Protein AF-A0A0F9EQC6-F1 (afdb_monomer_lite)

Organism: NCBI:txid412755

Secondary structure (DSSP, 8-state):
-PPPHHHHHHHHHHHHHHHHS--TTT--S--HHHHHHTT--HHHHHHHHHHHTT-

Radius of gyration: 10.22 Å; chains: 1; bounding box: 20×18×29 Å

pLDDT: mean 87.58, std 8.88, range [54.03, 94.88]

Sequence (55 aa):
MKITFEEYKKAIDNFLLRKVGLSSDDLPDICYRDNYDMNVSVARTARQAIENCGY

Foldseek 3Di:
DQDDLVVLQVLLQVVLCVPPNDGPVRQPDDDSVVCSVVVPHSVRRSVVSCVVSPD

Structure (mmCIF, N/CA/C/O backbone):
data_AF-A0A0F9EQC6-F1
#
_entry.id   AF-A0A0F9EQC6-F1
#
loop_
_atom_site.group_PDB
_atom_site.id
_atom_site.type_symbol
_atom_site.label_atom_id
_atom_site.label_alt_id
_atom_site.label_comp_id
_atom_site.label_asym_id
_atom_site.label_entity_id
_atom_site.label_seq_id
_atom_site.pdbx_PDB_ins_code
_atom_site.Cartn_x
_atom_site.Cartn_y
_atom_site.Cartn_z
_atom_site.occupancy
_atom_site.B_iso_or_equiv
_atom_site.auth_seq_id
_atom_site.auth_comp_id
_atom_site.auth_asym_id
_atom_site.auth_atom_id
_atom_site.pdbx_PDB_model_num
ATOM 1 N N . MET A 1 1 ? -6.129 7.374 18.363 1.00 54.03 1 MET A N 1
ATOM 2 C CA . MET A 1 1 ? -6.856 6.281 17.682 1.00 54.03 1 MET A CA 1
ATOM 3 C C . MET A 1 1 ? -5.930 5.693 16.632 1.00 54.03 1 MET A C 1
ATOM 5 O O . MET A 1 1 ? -5.389 6.471 15.856 1.00 54.03 1 MET A O 1
ATOM 9 N N . LYS A 1 2 ? -5.684 4.375 16.637 1.00 71.56 2 LYS A N 1
ATOM 10 C CA . LYS A 1 2 ? -5.084 3.720 15.464 1.00 71.56 2 LYS A CA 1
ATOM 11 C C . LYS A 1 2 ? -6.141 3.722 14.361 1.00 71.56 2 LYS A C 1
ATOM 13 O O . LYS A 1 2 ? -7.286 3.379 14.644 1.00 71.56 2 LYS A O 1
ATOM 18 N N . ILE A 1 3 ? -5.764 4.156 13.163 1.00 88.12 3 ILE A N 1
ATOM 19 C CA . ILE A 1 3 ? -6.597 3.989 11.968 1.00 88.12 3 ILE A CA 1
ATOM 20 C C . ILE A 1 3 ? -6.770 2.496 11.689 1.00 88.12 3 ILE A C 1
ATOM 22 O O . ILE A 1 3 ? -5.920 1.699 12.080 1.00 88.12 3 ILE A O 1
ATOM 26 N N . THR A 1 4 ? -7.861 2.117 11.042 1.00 94.88 4 THR A N 1
ATOM 27 C CA . THR A 1 4 ? -8.094 0.743 10.585 1.00 94.88 4 THR A CA 1
ATOM 28 C C . THR A 1 4 ? -7.147 0.370 9.442 1.00 94.88 4 THR A C 1
ATOM 30 O O . THR A 1 4 ? -6.562 1.237 8.790 1.00 94.88 4 THR A O 1
ATOM 33 N N . PHE A 1 5 ? -7.017 -0.929 9.156 1.00 92.50 5 PHE A N 1
ATOM 34 C CA . PHE A 1 5 ? -6.251 -1.393 7.995 1.00 92.50 5 PHE A CA 1
ATOM 35 C C . PHE A 1 5 ? -6.797 -0.826 6.674 1.00 92.50 5 PHE A C 1
ATOM 37 O O . PHE A 1 5 ? -6.022 -0.457 5.799 1.00 92.50 5 PHE A O 1
ATOM 44 N N . GLU A 1 6 ? -8.116 -0.679 6.552 1.00 93.25 6 GLU A N 1
ATOM 45 C CA . GLU A 1 6 ? -8.743 -0.105 5.355 1.00 93.25 6 GLU A CA 1
ATOM 46 C C . GLU A 1 6 ? -8.388 1.374 5.173 1.00 93.25 6 GLU A C 1
ATOM 48 O O . GLU A 1 6 ? -8.024 1.816 4.084 1.00 93.25 6 GLU A O 1
ATOM 53 N N . GLU A 1 7 ? -8.421 2.154 6.255 1.00 94.88 7 GLU A N 1
ATOM 54 C CA . GLU A 1 7 ? -7.985 3.554 6.228 1.00 94.88 7 GLU A CA 1
ATOM 55 C C . GLU A 1 7 ? -6.485 3.675 5.933 1.00 94.88 7 GLU A C 1
ATOM 57 O O . GLU A 1 7 ? -6.062 4.589 5.222 1.00 94.88 7 GLU A O 1
ATOM 62 N N . TYR A 1 8 ? -5.687 2.733 6.437 1.00 93.44 8 TYR A N 1
ATOM 63 C CA . TYR A 1 8 ? -4.260 2.635 6.155 1.00 93.44 8 TYR A CA 1
ATOM 64 C C . TYR A 1 8 ? -3.987 2.350 4.673 1.00 93.44 8 TYR A C 1
ATOM 66 O O . TYR A 1 8 ? -3.228 3.090 4.043 1.00 93.44 8 TYR A O 1
ATOM 74 N N . LYS A 1 9 ? -4.643 1.334 4.098 1.00 92.44 9 LYS A N 1
ATOM 75 C CA . LYS A 1 9 ? -4.509 0.969 2.681 1.00 92.44 9 LYS A CA 1
ATOM 76 C C . LYS A 1 9 ? -4.950 2.121 1.778 1.00 92.44 9 LYS A C 1
ATOM 78 O O . LYS A 1 9 ? -4.188 2.549 0.917 1.00 92.44 9 LYS A O 1
ATOM 83 N N . LYS A 1 10 ? -6.095 2.743 2.072 1.00 94.50 10 LYS A N 1
ATOM 84 C CA . LYS A 1 10 ? -6.586 3.918 1.336 1.00 94.50 10 LYS A CA 1
ATOM 85 C C . LY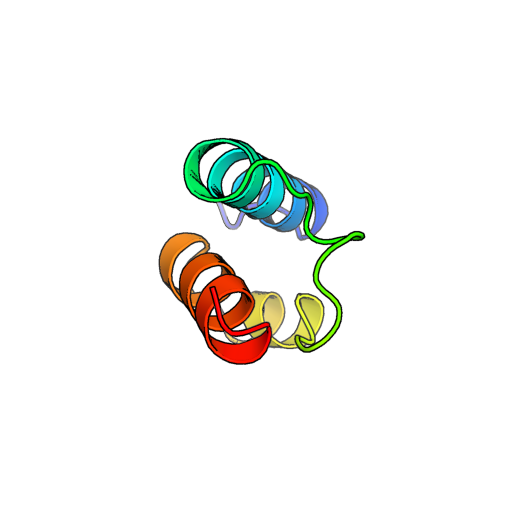S A 1 10 ? -5.608 5.097 1.376 1.00 94.50 10 LYS A C 1
ATOM 87 O O . LYS A 1 10 ? -5.479 5.842 0.404 1.00 94.50 10 LYS A O 1
ATOM 92 N N . ALA A 1 11 ? -4.919 5.308 2.497 1.00 94.31 11 ALA A N 1
ATOM 93 C CA . ALA A 1 11 ? -3.901 6.349 2.602 1.00 94.31 11 ALA A CA 1
ATOM 94 C C . ALA A 1 11 ? -2.662 6.037 1.743 1.00 94.31 11 ALA A C 1
ATOM 96 O O . ALA A 1 11 ? -2.089 6.957 1.154 1.00 94.31 11 ALA A O 1
ATOM 97 N N . ILE A 1 12 ? -2.281 4.761 1.636 1.00 92.62 12 ILE A N 1
ATOM 98 C CA . ILE A 1 12 ? -1.219 4.297 0.735 1.00 92.62 12 ILE A CA 1
ATOM 99 C C . ILE A 1 12 ? -1.630 4.501 -0.722 1.00 92.62 12 ILE A C 1
ATOM 101 O O . ILE A 1 12 ? -0.871 5.120 -1.460 1.00 92.62 12 ILE A O 1
ATOM 105 N N . ASP A 1 13 ? -2.834 4.088 -1.120 1.00 93.88 13 ASP A N 1
ATOM 106 C CA . ASP A 1 13 ? -3.334 4.271 -2.491 1.00 93.88 13 ASP A CA 1
ATOM 107 C C . ASP A 1 13 ? -3.302 5.737 -2.911 1.00 93.88 13 ASP A C 1
ATOM 109 O O . ASP A 1 13 ? -2.768 6.085 -3.960 1.00 93.88 13 ASP A O 1
ATOM 113 N N . ASN A 1 14 ? -3.788 6.632 -2.048 1.00 94.50 14 ASN A N 1
ATOM 114 C CA . ASN A 1 14 ? -3.732 8.069 -2.305 1.00 94.50 14 ASN A CA 1
ATOM 115 C C . ASN A 1 14 ? -2.296 8.578 -2.501 1.00 94.50 14 ASN A C 1
ATOM 117 O O . ASN A 1 14 ? -2.074 9.525 -3.257 1.00 94.50 14 ASN A O 1
ATOM 121 N N . PHE A 1 15 ? -1.323 7.996 -1.800 1.00 92.94 15 PHE A N 1
ATOM 122 C CA . PHE A 1 15 ? 0.081 8.356 -1.955 1.00 92.94 15 PHE A CA 1
ATOM 123 C C . PHE A 1 15 ? 0.647 7.833 -3.278 1.00 92.94 15 PHE A C 1
ATOM 125 O O . PHE A 1 15 ? 1.268 8.598 -4.016 1.00 92.94 15 PHE A O 1
ATOM 132 N N . LEU A 1 16 ? 0.413 6.557 -3.586 1.00 91.31 16 LEU A N 1
ATOM 133 C CA . LEU A 1 16 ? 0.892 5.898 -4.800 1.00 91.31 16 LEU A CA 1
ATOM 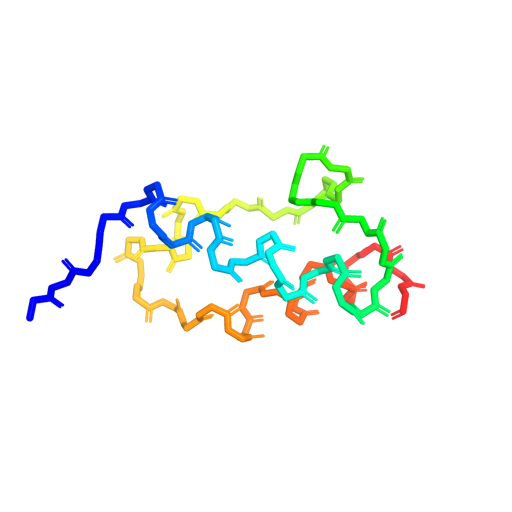134 C C . LEU A 1 16 ? 0.308 6.550 -6.057 1.00 91.31 16 LEU A C 1
ATOM 136 O O . LEU A 1 16 ? 1.063 6.933 -6.950 1.00 9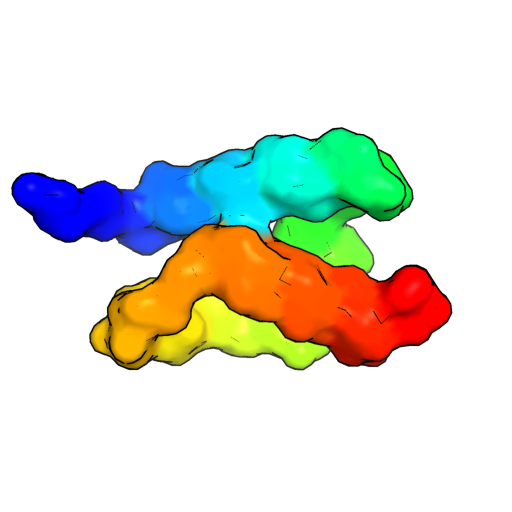1.31 16 LEU A O 1
ATOM 140 N N . LEU A 1 17 ? -0.998 6.828 -6.068 1.00 92.56 17 LEU A N 1
ATOM 141 C CA . LEU A 1 17 ? -1.673 7.500 -7.180 1.00 92.56 17 LEU A CA 1
ATOM 142 C C . LEU A 1 17 ? -1.061 8.875 -7.466 1.00 92.56 17 LEU A C 1
ATOM 144 O O . LEU A 1 17 ? -0.869 9.246 -8.619 1.00 92.56 17 LEU A O 1
ATOM 148 N N . ARG A 1 18 ? -0.692 9.629 -6.423 1.00 91.38 18 ARG A N 1
ATOM 149 C CA . ARG A 1 18 ? -0.041 10.943 -6.573 1.00 91.38 18 ARG A CA 1
ATOM 150 C C . ARG A 1 18 ? 1.407 10.864 -7.051 1.00 91.38 18 ARG A C 1
ATOM 152 O O . ARG A 1 18 ? 1.922 11.872 -7.530 1.00 91.38 18 ARG A O 1
ATOM 159 N N . LYS A 1 19 ? 2.092 9.738 -6.840 1.00 90.25 19 LYS A N 1
ATOM 160 C CA . LYS A 1 19 ? 3.525 9.587 -7.131 1.00 90.25 19 LYS A CA 1
ATOM 161 C C . LYS A 1 19 ? 3.800 8.890 -8.450 1.00 90.25 19 LYS A C 1
ATOM 163 O O . LYS A 1 19 ? 4.623 9.379 -9.211 1.00 90.25 19 LYS A O 1
ATOM 168 N N . VAL A 1 20 ? 3.120 7.778 -8.694 1.00 89.19 20 VAL A N 1
ATOM 169 C CA . VAL A 1 20 ? 3.358 6.895 -9.841 1.00 89.19 20 VAL A CA 1
ATOM 170 C C . VAL A 1 20 ? 2.088 6.625 -10.650 1.00 89.19 20 VAL A C 1
ATOM 172 O O . VAL A 1 20 ? 2.153 5.961 -11.674 1.00 89.19 20 VAL A O 1
ATOM 175 N N . GLY A 1 21 ? 0.933 7.158 -10.231 1.00 89.56 21 GLY A N 1
ATOM 176 C CA . GLY A 1 21 ? -0.337 6.962 -10.940 1.00 89.56 21 GLY A CA 1
ATOM 177 C C . GLY A 1 21 ? -0.946 5.569 -10.767 1.00 89.56 21 GLY A C 1
ATOM 178 O O . GLY A 1 21 ? -1.838 5.209 -11.526 1.00 89.56 21 GLY A O 1
ATOM 179 N N . LEU A 1 22 ? -0.475 4.805 -9.779 1.00 89.06 22 LEU A N 1
ATOM 180 C CA . LEU A 1 22 ? -0.857 3.414 -9.523 1.00 89.06 22 LEU A CA 1
ATOM 181 C C . LEU A 1 22 ? -1.442 3.257 -8.116 1.00 89.06 22 LEU A C 1
ATOM 183 O O . LEU A 1 22 ? -1.174 4.079 -7.239 1.00 89.06 22 LEU A O 1
ATOM 187 N N . SER A 1 23 ? -2.238 2.214 -7.897 1.00 89.62 23 SER A N 1
ATOM 188 C CA . SER A 1 23 ? -2.748 1.824 -6.579 1.00 89.62 23 SER A CA 1
ATOM 189 C C . SER A 1 23 ? -1.910 0.705 -5.953 1.00 89.62 23 SER A C 1
ATOM 191 O O . SER A 1 23 ? -1.050 0.108 -6.600 1.00 89.62 23 SER A O 1
ATOM 193 N N . SER A 1 24 ? -2.158 0.400 -4.680 1.00 85.50 24 SER A N 1
ATOM 194 C CA . SER A 1 24 ? -1.547 -0.749 -4.000 1.00 85.50 24 SER A CA 1
ATOM 195 C C . SER A 1 24 ? -1.944 -2.095 -4.611 1.00 85.50 24 SER A C 1
ATOM 197 O O . SER A 1 24 ? -1.213 -3.065 -4.438 1.00 85.50 24 SER A O 1
ATOM 199 N N . ASP A 1 25 ? -3.056 -2.156 -5.351 1.00 86.50 25 ASP A N 1
ATOM 200 C CA . ASP A 1 25 ? -3.458 -3.355 -6.093 1.00 86.50 25 ASP A CA 1
ATOM 201 C C . ASP A 1 25 ? -2.685 -3.496 -7.422 1.00 86.50 25 ASP A C 1
ATOM 203 O O . ASP A 1 25 ? -2.552 -4.603 -7.941 1.00 86.50 25 ASP A O 1
ATOM 207 N N . ASP A 1 26 ? -2.121 -2.398 -7.942 1.00 83.88 26 ASP A N 1
ATOM 208 C CA . ASP A 1 26 ? -1.310 -2.374 -9.169 1.00 83.88 26 ASP A CA 1
ATOM 209 C C . ASP A 1 26 ? 0.194 -2.586 -8.907 1.00 83.88 26 ASP A C 1
ATOM 211 O O . ASP A 1 26 ? 0.945 -2.884 -9.837 1.00 83.88 26 ASP A O 1
ATOM 215 N N . LEU A 1 27 ? 0.649 -2.419 -7.658 1.00 76.56 27 LEU A N 1
ATOM 216 C CA . LEU A 1 27 ? 2.049 -2.572 -7.239 1.00 76.56 27 LEU A CA 1
ATOM 217 C C . LEU A 1 27 ? 2.244 -3.833 -6.375 1.00 76.56 27 LEU A C 1
ATOM 219 O O . LEU A 1 27 ? 2.282 -3.740 -5.144 1.00 76.56 27 LEU A O 1
ATOM 223 N N . PRO A 1 28 ? 2.378 -5.031 -6.972 1.00 71.12 28 PRO A N 1
ATOM 224 C CA . PRO A 1 28 ? 2.604 -6.243 -6.204 1.00 71.12 28 PRO A CA 1
ATOM 225 C C . PRO A 1 28 ? 4.095 -6.452 -5.913 1.00 71.12 28 PRO A C 1
ATOM 227 O O . PRO A 1 28 ? 4.810 -6.974 -6.760 1.00 71.12 28 PRO A O 1
ATOM 230 N N . ASP A 1 29 ? 4.532 -6.101 -4.696 1.00 68.69 29 ASP A N 1
ATOM 231 C CA . ASP A 1 29 ? 5.630 -6.797 -3.986 1.00 68.69 29 ASP A CA 1
ATOM 232 C C . ASP A 1 29 ? 5.724 -6.435 -2.482 1.00 68.69 29 ASP A C 1
ATOM 234 O O . ASP A 1 29 ? 6.813 -6.349 -1.906 1.00 68.69 29 ASP A O 1
ATOM 238 N N . ILE A 1 30 ? 4.591 -6.129 -1.824 1.00 80.38 30 ILE A N 1
ATOM 239 C CA . ILE A 1 30 ? 4.559 -5.751 -0.398 1.00 80.38 30 ILE A CA 1
ATOM 240 C C . ILE A 1 30 ? 3.377 -6.371 0.338 1.00 80.38 30 ILE A C 1
ATOM 242 O O . ILE A 1 30 ? 2.222 -6.228 -0.057 1.00 80.38 30 ILE A O 1
ATOM 246 N N . CYS A 1 31 ? 3.658 -6.965 1.500 1.00 87.69 31 CYS A N 1
ATOM 247 C CA . CYS A 1 31 ? 2.624 -7.340 2.456 1.00 87.69 31 CYS A CA 1
ATOM 248 C C . CYS A 1 31 ? 2.165 -6.111 3.262 1.00 87.69 31 CYS A C 1
ATOM 250 O O . CYS A 1 31 ? 2.691 -5.791 4.331 1.00 87.69 31 CYS A O 1
ATOM 252 N N . TYR A 1 32 ? 1.165 -5.388 2.746 1.00 89.75 32 TYR A N 1
ATOM 253 C CA . TYR A 1 32 ? 0.611 -4.195 3.403 1.00 89.75 32 TYR A CA 1
ATOM 254 C C . TYR A 1 32 ? 0.058 -4.477 4.803 1.00 89.75 32 TYR A C 1
ATOM 256 O O . TYR A 1 32 ? 0.058 -3.588 5.657 1.00 89.75 32 TYR A O 1
ATOM 264 N N . ARG A 1 33 ? -0.407 -5.709 5.038 1.00 91.12 33 ARG A N 1
ATOM 265 C CA . ARG A 1 33 ? -0.968 -6.119 6.323 1.00 91.12 33 ARG A CA 1
ATOM 266 C C . ARG A 1 33 ? 0.096 -6.221 7.411 1.00 91.12 33 ARG A C 1
ATOM 268 O O . ARG A 1 33 ? -0.103 -5.651 8.478 1.00 91.12 33 ARG A O 1
ATOM 275 N N . ASP A 1 34 ? 1.240 -6.827 7.108 1.00 92.00 34 ASP A N 1
ATOM 276 C CA . ASP A 1 34 ? 2.354 -6.925 8.057 1.00 92.00 34 ASP A CA 1
ATOM 277 C C . ASP A 1 34 ? 2.878 -5.536 8.426 1.00 92.00 34 ASP A C 1
ATOM 279 O O . ASP A 1 34 ? 3.078 -5.226 9.598 1.00 92.00 34 ASP A O 1
ATOM 283 N N . ASN A 1 35 ? 3.014 -4.651 7.434 1.00 92.06 35 ASN A N 1
ATOM 284 C CA . ASN A 1 35 ? 3.420 -3.266 7.666 1.00 92.06 35 ASN A CA 1
ATOM 285 C C . ASN A 1 35 ? 2.436 -2.516 8.576 1.00 92.06 35 ASN A C 1
ATOM 287 O O . ASN A 1 35 ? 2.859 -1.757 9.452 1.00 92.06 35 ASN A O 1
ATOM 291 N N . TYR A 1 36 ? 1.134 -2.747 8.415 1.00 92.69 36 TYR A N 1
ATOM 292 C 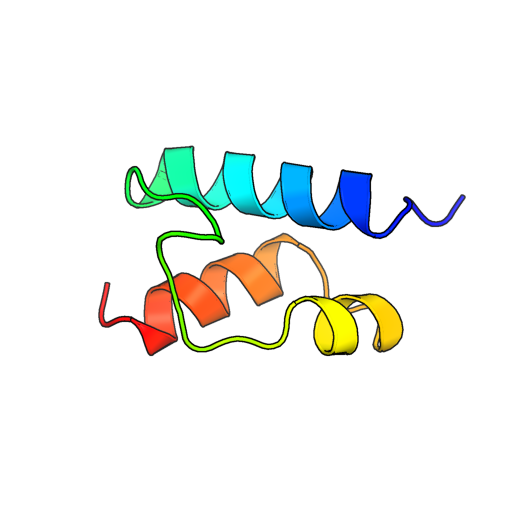CA . TYR A 1 36 ? 0.120 -2.204 9.314 1.00 92.69 36 TYR A CA 1
ATOM 293 C C . TYR A 1 36 ? 0.251 -2.767 10.739 1.00 92.69 36 TYR A C 1
ATOM 295 O O . TYR A 1 36 ? 0.309 -1.994 11.700 1.00 92.69 36 TYR A O 1
ATOM 303 N N . ASP A 1 37 ? 0.369 -4.088 10.887 1.00 93.38 37 ASP A N 1
ATOM 304 C CA . ASP A 1 37 ? 0.465 -4.756 12.191 1.00 93.38 37 ASP A CA 1
ATOM 305 C C . ASP A 1 37 ? 1.757 -4.355 12.941 1.00 93.38 37 ASP A C 1
ATOM 307 O O . ASP A 1 37 ? 1.745 -4.114 14.156 1.00 93.38 37 ASP A O 1
ATOM 311 N N . MET A 1 38 ? 2.852 -4.134 12.204 1.00 93.44 38 MET A N 1
ATOM 312 C CA . MET A 1 38 ? 4.131 -3.609 12.700 1.00 93.44 38 MET A CA 1
ATOM 313 C C . MET A 1 38 ? 4.140 -2.088 12.947 1.00 93.44 38 MET A C 1
ATOM 315 O O . MET A 1 38 ? 5.139 -1.553 13.427 1.00 93.44 38 MET A O 1
ATOM 319 N N . ASN A 1 39 ? 3.043 -1.373 12.677 1.00 91.94 39 ASN A N 1
ATOM 320 C CA . ASN A 1 39 ? 2.934 0.091 12.788 1.00 91.94 39 ASN A CA 1
ATOM 321 C C . ASN A 1 39 ? 3.928 0.865 11.903 1.00 91.94 39 ASN A C 1
ATOM 323 O O . ASN A 1 39 ? 4.374 1.961 12.255 1.00 91.94 39 ASN A O 1
ATOM 327 N N . VAL A 1 40 ? 4.266 0.316 10.738 1.00 94.06 40 VAL A N 1
ATOM 328 C CA . VAL A 1 40 ? 5.036 1.017 9.709 1.00 94.06 40 VAL A CA 1
ATOM 329 C C . VAL A 1 40 ? 4.186 2.150 9.139 1.00 94.06 40 VAL A C 1
ATOM 331 O O . VAL A 1 40 ? 3.012 1.971 8.814 1.00 94.06 40 VAL A O 1
ATOM 334 N N . SER A 1 41 ? 4.768 3.340 8.999 1.00 93.25 41 SER A N 1
ATOM 335 C CA . SER A 1 41 ? 4.039 4.504 8.493 1.00 93.25 41 SER A CA 1
ATOM 336 C C . SER A 1 41 ? 3.621 4.341 7.026 1.00 93.25 41 SER A C 1
ATOM 338 O O . SER A 1 41 ? 4.351 3.769 6.219 1.00 93.25 41 SER A O 1
ATOM 340 N N . VAL A 1 42 ? 2.476 4.931 6.663 1.00 92.19 42 VAL A N 1
ATOM 341 C CA . VAL A 1 42 ? 1.946 4.969 5.283 1.00 92.19 42 VAL A CA 1
ATOM 342 C C . VAL A 1 42 ? 3.010 5.416 4.279 1.00 92.19 42 VAL A C 1
ATOM 344 O O . VAL A 1 42 ? 3.198 4.779 3.249 1.00 92.19 42 VAL A O 1
ATOM 347 N N . ALA A 1 43 ? 3.741 6.489 4.595 1.00 91.50 43 ALA A N 1
ATOM 348 C CA . ALA A 1 43 ? 4.763 7.036 3.708 1.00 91.50 43 ALA A CA 1
ATOM 349 C C . ALA A 1 43 ? 5.929 6.062 3.481 1.00 91.50 43 ALA A C 1
ATOM 351 O O . ALA A 1 43 ? 6.422 5.954 2.360 1.00 91.50 43 ALA A O 1
ATOM 352 N N . ARG A 1 44 ? 6.362 5.342 4.527 1.00 92.88 44 ARG A N 1
ATOM 353 C CA . ARG A 1 44 ? 7.431 4.343 4.409 1.00 92.88 44 ARG A CA 1
ATOM 354 C C . ARG A 1 44 ? 6.974 3.155 3.569 1.00 92.88 44 ARG A C 1
ATOM 356 O O . ARG A 1 44 ? 7.702 2.750 2.673 1.00 92.88 44 ARG A O 1
ATOM 363 N N . THR A 1 45 ? 5.768 2.656 3.812 1.00 92.50 45 THR A N 1
ATOM 364 C CA . THR A 1 45 ? 5.196 1.539 3.053 1.00 92.50 45 THR A CA 1
ATOM 365 C C . THR A 1 45 ? 4.983 1.888 1.583 1.00 92.50 45 THR A C 1
ATOM 367 O O . THR A 1 45 ? 5.358 1.116 0.708 1.00 92.50 45 THR A O 1
ATOM 370 N N . ALA A 1 46 ? 4.440 3.072 1.289 1.00 90.44 46 ALA A N 1
ATOM 371 C CA . ALA A 1 46 ? 4.250 3.521 -0.086 1.00 90.44 46 ALA A CA 1
ATOM 372 C C . ALA A 1 46 ? 5.587 3.727 -0.816 1.00 90.44 46 ALA A C 1
ATOM 374 O O . ALA A 1 46 ? 5.711 3.381 -1.984 1.00 90.44 46 ALA A O 1
ATOM 375 N N . ARG A 1 47 ? 6.610 4.246 -0.125 1.00 90.31 47 ARG A N 1
ATOM 376 C CA . ARG A 1 47 ? 7.957 4.371 -0.690 1.00 90.31 47 ARG A CA 1
ATOM 377 C C . ARG A 1 47 ? 8.573 3.011 -1.006 1.00 90.31 47 ARG A C 1
ATOM 379 O O . ARG A 1 47 ? 9.098 2.840 -2.096 1.00 90.31 47 ARG A O 1
ATOM 386 N N . GLN A 1 48 ? 8.464 2.062 -0.081 1.00 90.00 48 GLN A N 1
ATOM 387 C CA . GLN A 1 48 ? 8.933 0.700 -0.305 1.00 90.00 48 GLN A CA 1
ATOM 388 C C . GLN A 1 48 ? 8.226 0.079 -1.520 1.00 90.00 48 GLN A C 1
ATOM 390 O O . GLN A 1 48 ? 8.868 -0.620 -2.293 1.00 90.00 48 GLN A O 1
ATOM 395 N N . ALA A 1 49 ? 6.924 0.350 -1.716 1.00 88.81 49 ALA A N 1
ATOM 396 C CA . ALA A 1 49 ? 6.163 -0.200 -2.846 1.00 88.81 49 ALA A CA 1
ATOM 397 C C . ALA A 1 49 ? 6.683 0.332 -4.184 1.00 88.81 49 ALA A C 1
ATOM 399 O O . ALA A 1 49 ? 6.839 -0.424 -5.135 1.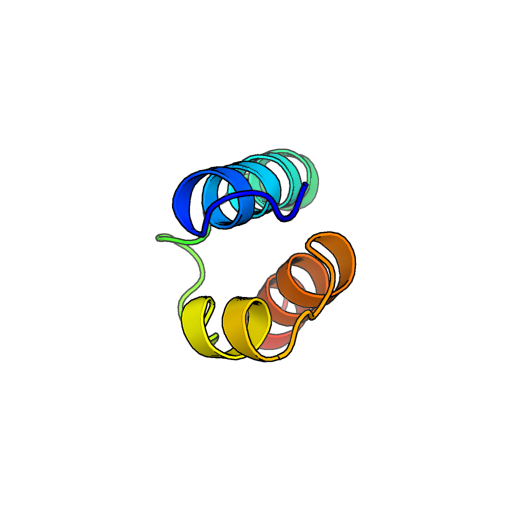00 88.81 49 ALA A O 1
ATOM 400 N N . ILE A 1 50 ? 6.993 1.628 -4.236 1.00 87.25 50 ILE A N 1
ATOM 401 C CA . ILE A 1 50 ? 7.593 2.282 -5.405 1.00 87.25 50 ILE A CA 1
ATOM 402 C C . ILE A 1 50 ? 8.980 1.684 -5.695 1.00 87.25 50 ILE A C 1
ATOM 404 O O . ILE A 1 50 ? 9.233 1.2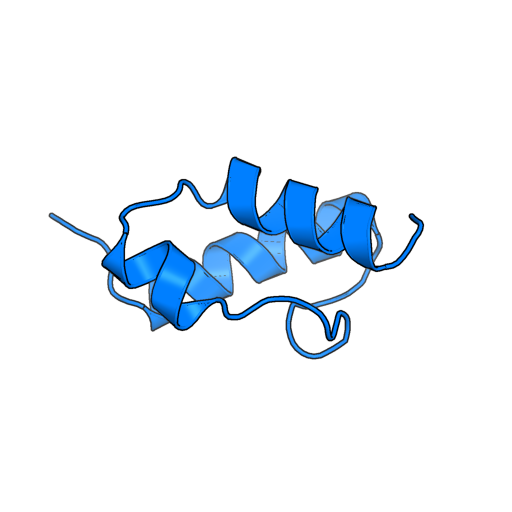57 -6.819 1.00 87.25 50 ILE A O 1
ATOM 408 N N . GLU A 1 51 ? 9.841 1.593 -4.674 1.00 86.44 51 GLU A N 1
ATOM 409 C CA . GLU A 1 51 ? 11.215 1.084 -4.802 1.00 86.44 51 GLU A CA 1
ATOM 410 C C . GLU A 1 51 ? 11.251 -0.395 -5.236 1.00 86.44 51 GLU A C 1
ATOM 412 O O . GLU A 1 51 ? 12.031 -0.751 -6.119 1.00 86.44 51 GLU A O 1
ATOM 417 N N . ASN A 1 52 ? 10.382 -1.249 -4.681 1.00 83.62 52 ASN A N 1
ATOM 418 C CA . ASN A 1 52 ? 10.312 -2.670 -5.046 1.00 83.62 52 ASN A CA 1
ATOM 419 C C . ASN A 1 52 ? 9.843 -2.890 -6.493 1.00 83.62 52 ASN A C 1
ATOM 421 O O . ASN A 1 52 ? 10.289 -3.828 -7.148 1.00 83.62 52 ASN A O 1
ATOM 425 N N . CYS A 1 53 ? 8.971 -2.025 -7.012 1.00 76.25 53 CYS A N 1
ATOM 426 C CA . CYS A 1 53 ? 8.488 -2.116 -8.389 1.00 76.25 53 CYS A CA 1
ATOM 427 C C . CYS A 1 53 ? 9.414 -1.436 -9.416 1.00 76.25 53 CYS A C 1
ATOM 429 O O . CYS A 1 53 ? 9.099 -1.437 -10.605 1.00 76.25 53 CYS A O 1
ATOM 431 N N . GLY A 1 54 ? 10.553 -0.881 -8.984 1.00 71.69 54 GLY A N 1
ATOM 432 C CA . GLY A 1 54 ? 11.555 -0.280 -9.868 1.00 71.69 54 GLY A CA 1
ATOM 433 C C . GLY A 1 54 ? 11.194 1.109 -10.409 1.00 71.69 54 GLY A C 1
ATOM 434 O O . GLY A 1 54 ? 11.687 1.473 -11.478 1.00 71.69 54 GLY A O 1
ATOM 435 N N . TYR A 1 55 ? 10.343 1.859 -9.697 1.00 58.44 55 TYR A N 1
ATOM 436 C CA . TYR A 1 55 ? 9.966 3.245 -10.020 1.00 58.44 55 TYR A CA 1
ATOM 437 C C . TYR A 1 55 ? 10.858 4.294 -9.342 1.00 58.44 55 TYR A C 1
ATOM 439 O O . TYR A 1 55 ? 11.380 4.031 -8.233 1.00 58.44 55 TYR A O 1
#